Protein AF-A0A8J4QIM1-F1 (afdb_monomer)

Nearest PDB structures (foldseek):
  5kod-assembly1_A  TM=9.449E-01  e=2.970E-12  Arabidopsis thaliana
  5kod-assembly2_B  TM=9.525E-01  e=2.990E-11  Arabidopsis thaliana
  7vka-assembly1_A  TM=9.029E-01  e=3.425E-11  Arabidopsis thaliana
  6avh-assembly1_A  TM=9.113E-01  e=4.874E-09  Arabidopsis thaliana
  6avh-assembly2_B  TM=9.121E-01  e=1.896E-08  Arabidopsis thaliana

Sequence (105 aa):
LRLLRSPPEYTSYADTSTIPGHYVLYWEISLSRATPIPPSVFEDCCLTVEESFNSVYRQGRVSDKSIGPLEIKIVESGTFDKLMDYAVGQGASINQYKAIQEKRG

Mean predicted aligned error: 8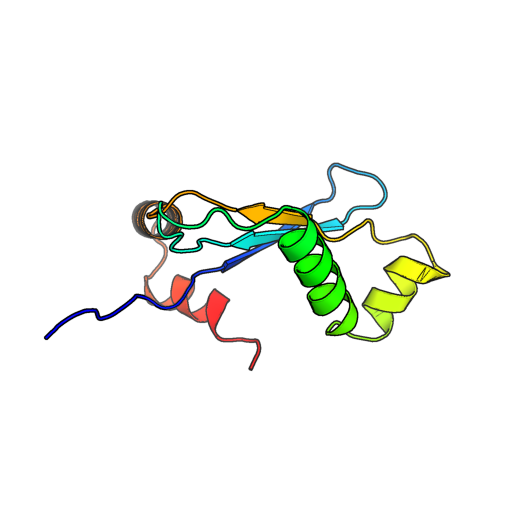.07 Å

Foldseek 3Di:
DDDPDPPWDKAKDFAVVDVLIEIEMETEDPDDPVDDDDPVVVVVVQVVVQVPDDPVSVCCVPPVVSYDGYHYHYDYPCPVVVVLVVCVVVVDDSVVSVVNVPPPD

InterPro domains:
  IPR004993 GH3 family [PTHR31901] (9-99)
  IPR055378 GH3, C-terminal domain [PF23572] (9-98)

Radius of gyration: 16.12 Å; Cα contacts (8 Å, |Δi|>4): 109; chains: 1; bounding box: 35×33×50 Å

Structure (mmCIF, N/CA/C/O backbone):
data_AF-A0A8J4QIM1-F1
#
_entry.id   AF-A0A8J4QIM1-F1
#
loop_
_atom_site.group_PDB
_atom_site.id
_atom_site.type_symbol
_atom_site.label_atom_id
_atom_site.label_alt_id
_atom_site.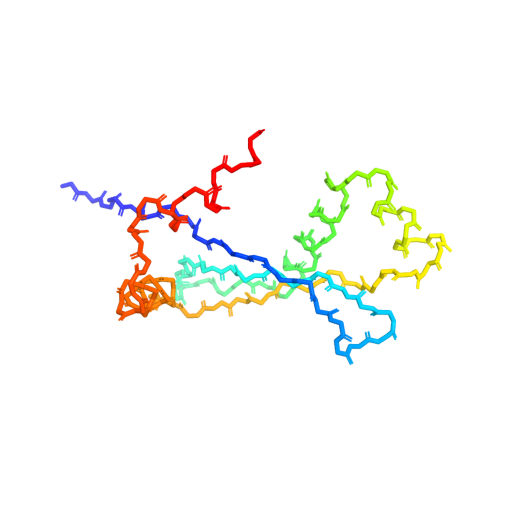label_comp_id
_atom_site.label_asym_id
_atom_site.label_entity_id
_atom_site.label_seq_id
_atom_site.pdbx_PDB_ins_code
_atom_site.Cartn_x
_atom_site.Cartn_y
_atom_site.Cartn_z
_atom_site.occupancy
_atom_site.B_iso_or_equiv
_atom_site.auth_seq_id
_atom_site.auth_comp_id
_atom_site.auth_asym_id
_atom_site.auth_atom_id
_atom_site.pdbx_PDB_model_num
ATOM 1 N N . LEU A 1 1 ? -1.966 3.559 34.049 1.00 34.28 1 LEU A N 1
ATOM 2 C CA . LEU A 1 1 ? -1.431 2.781 32.912 1.00 34.28 1 LEU 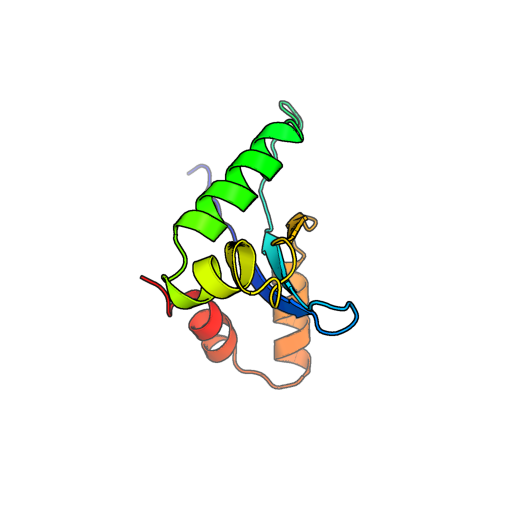A CA 1
ATOM 3 C C . LEU A 1 1 ? -1.740 3.549 31.635 1.00 34.28 1 LEU A C 1
ATOM 5 O O . LEU A 1 1 ? -2.909 3.712 31.315 1.00 34.28 1 LEU A O 1
ATOM 9 N N . ARG A 1 2 ? -0.730 4.114 30.969 1.00 38.72 2 ARG A N 1
ATOM 10 C CA . ARG A 1 2 ? -0.904 4.784 29.675 1.00 38.72 2 ARG A CA 1
ATOM 11 C C . ARG A 1 2 ? -0.609 3.773 28.565 1.00 38.72 2 ARG A C 1
ATOM 13 O O . ARG A 1 2 ? 0.485 3.229 28.537 1.00 38.72 2 ARG A O 1
ATOM 20 N N . LEU A 1 3 ? -1.585 3.628 27.666 1.00 41.19 3 LEU A N 1
ATOM 21 C CA . LEU A 1 3 ? -1.448 3.222 26.263 1.00 41.19 3 LEU A CA 1
ATOM 22 C C . LEU A 1 3 ? -1.129 1.740 26.002 1.00 41.19 3 LEU A C 1
ATOM 24 O O . LEU A 1 3 ? -0.006 1.381 25.662 1.00 41.19 3 LEU A O 1
ATOM 28 N N . LEU A 1 4 ? -2.170 0.900 26.006 1.00 42.09 4 LEU A N 1
ATOM 29 C CA . LEU A 1 4 ? -2.240 -0.178 25.017 1.00 42.09 4 LEU A CA 1
ATOM 30 C C . LEU A 1 4 ? -2.439 0.505 23.657 1.00 42.09 4 LEU A C 1
ATOM 32 O O . LEU A 1 4 ? -3.564 0.775 23.248 1.00 42.09 4 LEU A O 1
ATOM 36 N N . ARG A 1 5 ? -1.345 0.907 23.008 1.00 48.31 5 ARG A N 1
ATOM 37 C CA . ARG A 1 5 ? -1.386 1.289 21.595 1.00 48.31 5 ARG A CA 1
ATOM 38 C C . ARG A 1 5 ? -1.745 0.006 20.841 1.00 48.31 5 ARG A C 1
ATOM 40 O O . ARG A 1 5 ? -1.004 -0.969 20.966 1.00 48.31 5 ARG A O 1
ATOM 47 N N . SER A 1 6 ? -2.891 -0.029 20.159 1.00 54.59 6 SER A N 1
ATOM 48 C CA . SER A 1 6 ? -3.220 -1.159 19.286 1.00 54.59 6 SER A CA 1
ATOM 49 C C . SER A 1 6 ? -2.082 -1.344 18.272 1.00 54.59 6 SER A C 1
ATOM 51 O O . SER A 1 6 ? -1.435 -0.356 17.889 1.00 54.59 6 SER A O 1
ATOM 53 N N . PRO A 1 7 ? -1.750 -2.592 17.894 1.00 60.00 7 PRO A N 1
ATOM 54 C CA . PRO A 1 7 ? -0.794 -2.813 16.821 1.00 60.00 7 PRO A CA 1
ATOM 55 C C . PRO A 1 7 ? -1.290 -2.095 15.556 1.00 60.00 7 PRO A C 1
ATOM 57 O O . PRO A 1 7 ? -2.500 -2.041 15.338 1.00 60.00 7 PRO A O 1
ATOM 60 N N . PRO A 1 8 ? -0.389 -1.513 14.745 1.00 64.94 8 PRO A N 1
ATOM 61 C CA . PRO A 1 8 ? -0.783 -0.957 13.457 1.00 64.94 8 PRO A CA 1
ATOM 62 C C . PRO A 1 8 ? -1.427 -2.063 12.614 1.00 64.94 8 PRO A C 1
ATOM 64 O O . PRO A 1 8 ? -0.844 -3.136 12.448 1.00 64.94 8 PRO A O 1
ATOM 67 N N . GLU A 1 9 ? -2.632 -1.802 12.118 1.00 80.81 9 GLU A N 1
ATOM 68 C CA . GLU A 1 9 ? -3.368 -2.728 11.264 1.00 80.81 9 GLU A CA 1
ATOM 69 C C . GLU A 1 9 ? -3.096 -2.413 9.795 1.00 80.81 9 GLU A C 1
ATOM 71 O O . GLU A 1 9 ? -2.965 -1.249 9.392 1.00 80.81 9 GLU A O 1
ATOM 76 N N . TYR A 1 10 ? -2.988 -3.467 8.991 1.00 86.69 10 TYR A N 1
ATOM 77 C CA . TYR A 1 10 ? -2.794 -3.339 7.558 1.00 86.69 10 TYR A CA 1
ATOM 78 C C . TYR A 1 10 ? -3.620 -4.368 6.793 1.00 86.69 10 TYR A C 1
ATOM 80 O O . TYR A 1 10 ? -3.936 -5.434 7.294 1.00 86.69 10 TYR A O 1
ATOM 88 N N . THR A 1 11 ? -3.974 -4.093 5.547 1.00 89.00 11 THR A N 1
ATOM 89 C CA . THR A 1 11 ? -4.478 -5.130 4.636 1.00 89.00 11 THR A CA 1
ATOM 90 C C . THR A 1 11 ? -3.929 -4.896 3.243 1.00 89.00 11 THR A C 1
ATOM 92 O O . THR A 1 11 ? -3.323 -3.859 2.971 1.00 89.00 11 THR A O 1
ATOM 95 N N . SER A 1 12 ? -4.104 -5.867 2.356 1.00 90.69 12 SER A N 1
ATOM 96 C CA . SER A 1 12 ? -3.618 -5.775 0.985 1.00 90.69 12 SER A CA 1
ATOM 97 C C . SER A 1 12 ? -4.666 -6.234 -0.013 1.00 90.69 12 SER A C 1
ATOM 99 O O . SER A 1 12 ? -5.508 -7.079 0.293 1.00 90.69 12 SER A O 1
ATOM 101 N N . TYR A 1 13 ? -4.589 -5.682 -1.216 1.00 91.81 13 TYR A N 1
ATOM 102 C CA . TYR A 1 13 ? -5.424 -6.051 -2.347 1.00 91.81 13 TYR A CA 1
ATOM 103 C C . TYR A 1 13 ? -4.593 -6.032 -3.635 1.00 91.81 13 TYR A C 1
ATOM 105 O O . TYR A 1 13 ? -3.686 -5.214 -3.782 1.00 91.81 13 TYR A O 1
ATOM 113 N N . ALA A 1 14 ? -4.887 -6.953 -4.554 1.00 93.50 14 ALA A N 1
ATOM 114 C CA . ALA A 1 14 ? -4.297 -6.963 -5.888 1.00 93.50 14 ALA A CA 1
ATOM 115 C C . ALA A 1 14 ? -5.218 -6.193 -6.841 1.00 93.50 14 ALA A C 1
ATOM 117 O O . ALA A 1 14 ? -6.279 -6.690 -7.223 1.00 93.50 14 ALA A O 1
ATOM 118 N N . ASP A 1 15 ? -4.816 -4.982 -7.213 1.00 95.88 15 ASP A N 1
ATOM 119 C CA . ASP A 1 15 ? -5.566 -4.140 -8.132 1.00 95.88 15 ASP A CA 1
ATOM 120 C C . ASP A 1 15 ? -5.261 -4.514 -9.584 1.00 95.88 15 ASP A C 1
ATOM 122 O O . ASP A 1 15 ? -4.129 -4.438 -10.060 1.00 95.88 15 ASP A O 1
ATOM 126 N N . THR A 1 16 ? -6.311 -4.931 -10.285 1.00 96.25 16 THR A N 1
ATOM 127 C CA . THR A 1 16 ? -6.290 -5.328 -11.698 1.00 96.25 16 THR A CA 1
ATOM 128 C C . THR A 1 16 ? -7.059 -4.349 -12.585 1.00 96.25 16 THR A C 1
ATOM 130 O O . THR A 1 16 ? -7.249 -4.610 -13.771 1.00 96.25 16 THR A O 1
ATOM 133 N N . SER A 1 17 ? -7.503 -3.216 -12.030 1.00 96.31 17 SER A N 1
ATOM 134 C CA . SER A 1 17 ? -8.182 -2.158 -12.782 1.00 96.31 17 SER A CA 1
ATOM 135 C C . SER A 1 17 ? -7.233 -1.374 -13.696 1.00 96.31 17 SER A C 1
ATOM 137 O O . SER A 1 17 ? -7.678 -0.772 -14.674 1.00 96.31 17 SER A O 1
ATOM 139 N N . THR A 1 18 ? -5.928 -1.413 -13.414 1.00 93.69 18 THR A N 1
ATOM 140 C CA . THR A 1 18 ? -4.862 -0.819 -14.227 1.00 93.69 18 THR A CA 1
ATOM 141 C C . THR A 1 18 ? -4.016 -1.893 -14.917 1.00 93.69 18 THR A C 1
ATOM 143 O O . THR A 1 18 ? -3.988 -3.052 -14.503 1.00 93.69 18 THR A O 1
ATOM 146 N N . ILE A 1 19 ? -3.333 -1.514 -16.005 1.00 94.00 19 ILE A N 1
ATOM 147 C CA . ILE A 1 19 ? -2.414 -2.391 -16.745 1.00 94.00 19 ILE A CA 1
ATOM 148 C C . ILE A 1 19 ? -1.024 -1.730 -16.781 1.00 94.00 19 ILE A C 1
ATOM 150 O O . ILE A 1 19 ? -0.903 -0.642 -17.348 1.00 94.00 19 ILE A O 1
ATOM 154 N N . PRO A 1 20 ? 0.028 -2.371 -16.237 1.00 95.62 20 PRO A N 1
ATOM 155 C CA . PRO A 1 20 ? -0.016 -3.606 -15.449 1.00 95.62 20 PRO A CA 1
ATOM 156 C C . PRO A 1 20 ? -0.738 -3.407 -14.106 1.00 95.62 20 PRO A C 1
ATOM 158 O O . PRO A 1 20 ? -0.687 -2.323 -13.526 1.00 95.62 20 PRO A O 1
ATOM 161 N N . GLY A 1 21 ? -1.376 -4.470 -13.608 1.00 97.25 21 GLY A N 1
ATOM 162 C CA . GLY A 1 21 ? -1.962 -4.476 -12.266 1.00 97.25 21 GLY A CA 1
ATOM 163 C C . GLY A 1 21 ? -0.885 -4.366 -11.185 1.00 97.25 21 GLY A C 1
ATOM 164 O O . GLY A 1 21 ? 0.297 -4.600 -11.446 1.00 97.25 21 GLY A O 1
ATOM 165 N N . HIS A 1 22 ? -1.269 -4.005 -9.966 1.00 97.12 22 HIS A N 1
ATOM 166 C CA . HIS A 1 22 ? -0.328 -3.724 -8.881 1.00 97.12 22 HIS A CA 1
ATOM 167 C C . HIS A 1 22 ? -0.905 -4.084 -7.510 1.00 97.12 22 HIS A C 1
ATOM 169 O O . HIS A 1 22 ? -2.098 -4.338 -7.361 1.00 97.12 22 HIS A O 1
ATOM 175 N N . TYR A 1 23 ? -0.044 -4.143 -6.498 1.00 95.25 23 TYR A N 1
ATOM 176 C CA . TYR A 1 23 ? -0.484 -4.375 -5.127 1.00 95.25 23 TYR A CA 1
ATOM 177 C C . TYR A 1 23 ? -0.762 -3.046 -4.432 1.00 95.25 23 TYR A C 1
ATOM 179 O O . TYR A 1 23 ? 0.019 -2.101 -4.539 1.00 95.25 23 TYR A O 1
ATOM 187 N N . VAL A 1 24 ? -1.857 -3.013 -3.680 1.00 95.62 24 VAL A N 1
ATOM 188 C CA . VAL A 1 24 ? -2.256 -1.891 -2.834 1.00 95.62 24 VAL A CA 1
ATOM 189 C C . VAL A 1 24 ? -2.211 -2.356 -1.387 1.00 95.62 24 VAL A C 1
ATOM 191 O O . VAL A 1 24 ? -2.831 -3.363 -1.036 1.00 95.62 24 VAL A O 1
ATOM 194 N N . LEU A 1 25 ? -1.487 -1.628 -0.546 1.00 92.88 25 LEU A N 1
ATOM 195 C CA . LEU A 1 25 ? -1.428 -1.838 0.896 1.00 92.88 25 LEU A CA 1
ATOM 196 C C . LEU A 1 25 ? -2.195 -0.721 1.591 1.00 92.88 25 LEU A C 1
ATOM 198 O O . LEU A 1 25 ? -1.908 0.453 1.389 1.00 92.88 25 LEU A O 1
ATOM 202 N N . TYR A 1 26 ? -3.151 -1.084 2.433 1.00 92.12 26 TYR A N 1
ATOM 203 C CA . TYR A 1 26 ? -3.881 -0.143 3.272 1.00 92.12 26 TYR A CA 1
ATOM 204 C C . TYR A 1 26 ? -3.287 -0.173 4.667 1.00 92.12 26 TYR A C 1
ATOM 206 O O . TYR A 1 26 ? -3.293 -1.235 5.288 1.00 92.12 26 TYR A O 1
ATOM 214 N N . TRP A 1 27 ? -2.776 0.956 5.151 1.00 90.12 27 TRP A N 1
ATOM 215 C CA . TRP A 1 27 ? -2.152 1.074 6.470 1.00 90.12 27 TRP A CA 1
ATOM 216 C C . TRP A 1 27 ? -2.925 2.057 7.341 1.00 90.12 27 TRP A C 1
ATOM 218 O O . TRP A 1 27 ? -3.129 3.211 6.958 1.00 90.12 27 TRP A O 1
ATOM 228 N N . GLU A 1 28 ? -3.310 1.621 8.537 1.00 88.56 28 GLU A N 1
ATOM 229 C CA . GLU A 1 28 ? -3.855 2.509 9.558 1.00 88.56 28 GLU A CA 1
ATOM 230 C C . GLU A 1 28 ? -2.743 2.895 10.532 1.00 88.56 28 GLU A C 1
ATOM 232 O O . GLU A 1 28 ? -2.285 2.105 11.361 1.00 88.56 28 GLU A O 1
ATOM 237 N N . ILE A 1 29 ? -2.268 4.134 10.405 1.00 82.56 29 ILE A N 1
ATOM 238 C CA . ILE A 1 29 ? -1.165 4.652 11.211 1.00 82.56 29 ILE A CA 1
ATOM 239 C C . ILE A 1 29 ? -1.721 5.637 12.235 1.00 82.56 29 ILE A C 1
ATOM 241 O O . ILE A 1 29 ? -2.359 6.629 11.889 1.00 82.56 29 ILE A O 1
ATOM 245 N N . SER A 1 30 ? -1.399 5.419 13.511 1.00 73.62 30 SER A N 1
ATOM 246 C CA . SER A 1 30 ? -1.646 6.405 14.566 1.00 73.62 30 SER A CA 1
ATOM 247 C C . SER A 1 30 ? -0.683 7.589 14.418 1.00 73.62 30 SER A C 1
ATOM 249 O O . SER A 1 30 ? 0.371 7.636 15.060 1.00 73.62 30 SER A O 1
ATOM 251 N N . LEU A 1 31 ? -1.043 8.552 13.573 1.00 69.62 31 LEU A N 1
ATOM 252 C CA . LEU A 1 31 ? -0.315 9.806 13.405 1.00 69.62 31 LEU A CA 1
ATOM 253 C C . LEU A 1 31 ? -0.575 10.728 14.600 1.00 69.62 31 LEU A C 1
ATOM 255 O O . LEU A 1 31 ? -1.718 11.070 14.911 1.00 69.62 31 LEU A O 1
ATOM 259 N N . SER A 1 32 ? 0.485 11.178 15.270 1.00 66.19 32 SER A N 1
ATOM 260 C CA . SER A 1 32 ? 0.360 12.308 16.186 1.00 66.19 32 SER A CA 1
ATOM 261 C C . SER A 1 32 ? 0.194 13.583 15.349 1.00 66.19 32 SER A C 1
ATOM 263 O O . SER A 1 32 ? 0.967 13.841 14.429 1.00 66.19 32 SER A O 1
ATOM 265 N N . ARG A 1 33 ? -0.798 14.426 15.671 1.00 63.97 33 ARG A N 1
ATOM 266 C CA . ARG A 1 33 ? -1.024 15.711 14.965 1.00 63.97 33 ARG A CA 1
ATOM 267 C C . ARG A 1 33 ? 0.187 16.659 14.993 1.00 63.97 33 ARG A C 1
ATOM 269 O O . ARG A 1 33 ? 0.190 17.655 14.283 1.00 63.97 33 ARG A O 1
ATOM 276 N N . ALA A 1 34 ? 1.181 16.373 15.832 1.00 68.56 34 ALA A N 1
ATOM 277 C CA . ALA A 1 34 ? 2.363 17.202 16.023 1.00 68.56 34 ALA A CA 1
ATOM 278 C C . ALA A 1 34 ? 3.408 17.053 14.905 1.00 68.56 34 ALA A C 1
ATOM 280 O O . ALA A 1 34 ? 4.198 17.970 14.707 1.00 68.56 34 ALA A O 1
ATOM 281 N N . THR A 1 35 ? 3.430 15.928 14.183 1.00 73.62 35 THR A N 1
ATOM 282 C CA . THR A 1 35 ? 4.457 15.654 13.165 1.00 73.62 35 THR A CA 1
ATOM 283 C C . THR A 1 35 ? 3.844 14.918 11.973 1.00 73.62 35 THR A C 1
ATOM 285 O O . THR A 1 35 ? 3.713 13.691 12.025 1.00 73.62 35 THR A O 1
ATOM 288 N N . PRO A 1 36 ? 3.441 15.629 10.903 1.00 78.81 36 PRO A N 1
ATOM 289 C CA . PRO A 1 36 ? 3.038 14.968 9.669 1.00 78.81 36 PRO A CA 1
ATOM 290 C C . PRO A 1 36 ? 4.224 14.177 9.101 1.00 78.81 36 PRO A C 1
ATOM 292 O O . PRO A 1 36 ? 5.364 14.642 9.144 1.00 78.81 36 PRO A O 1
ATOM 295 N N . ILE A 1 3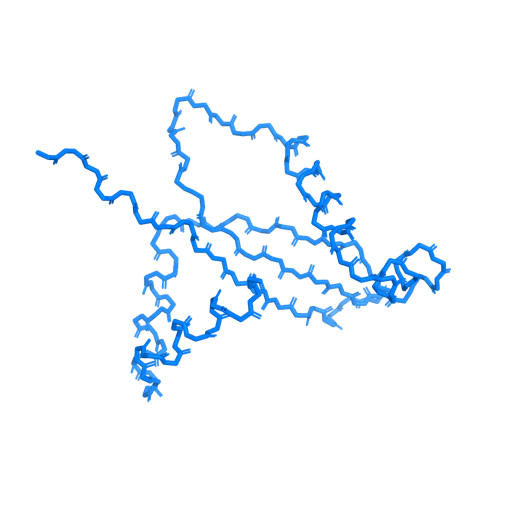7 ? 3.957 12.978 8.581 1.00 81.31 37 ILE A N 1
ATOM 296 C CA . ILE A 1 37 ? 4.980 12.171 7.914 1.00 81.31 37 ILE A CA 1
ATOM 297 C C . ILE A 1 37 ? 5.211 12.758 6.512 1.00 81.31 37 ILE A C 1
ATOM 299 O O . ILE A 1 37 ? 4.240 12.918 5.766 1.00 81.31 37 ILE A O 1
ATOM 303 N N . PRO A 1 38 ? 6.456 13.099 6.137 1.00 86.75 38 PRO A N 1
ATOM 304 C CA . PRO A 1 38 ? 6.762 13.587 4.798 1.00 86.75 38 PRO A CA 1
ATOM 305 C C . PRO A 1 38 ? 6.426 12.545 3.716 1.00 86.75 38 PRO A C 1
ATOM 307 O O . PRO A 1 38 ? 6.666 11.359 3.943 1.00 86.75 38 PRO A O 1
ATOM 310 N N . PRO A 1 39 ? 5.968 12.959 2.518 1.00 84.38 39 PRO A N 1
ATOM 311 C CA . PRO A 1 39 ? 5.706 12.046 1.401 1.00 84.38 39 PRO A CA 1
ATOM 312 C C . PRO A 1 39 ? 6.881 11.121 1.060 1.00 84.38 39 PRO A C 1
ATOM 314 O O . PRO A 1 39 ? 6.672 9.936 0.821 1.00 84.38 39 PRO A O 1
ATOM 317 N N . SER A 1 40 ? 8.117 11.626 1.143 1.00 88.56 40 SER A N 1
ATOM 318 C CA . SER A 1 40 ? 9.332 10.848 0.870 1.00 88.56 40 SER A CA 1
ATOM 319 C C . SER A 1 40 ? 9.478 9.618 1.770 1.00 88.56 40 SER A C 1
ATOM 321 O O . SER A 1 40 ? 9.963 8.588 1.329 1.00 88.56 40 SER A O 1
ATOM 323 N N . VAL A 1 41 ? 9.005 9.683 3.020 1.00 88.69 41 VAL A N 1
ATOM 324 C CA . VAL A 1 41 ? 9.052 8.533 3.935 1.00 88.69 41 VAL A CA 1
ATOM 325 C C . VAL A 1 41 ? 8.106 7.427 3.465 1.00 88.69 41 VAL A C 1
ATOM 327 O O . VAL A 1 41 ? 8.412 6.249 3.628 1.00 88.69 41 VAL A O 1
ATOM 330 N N . PHE A 1 42 ? 6.966 7.783 2.866 1.00 85.31 42 PHE A N 1
ATOM 331 C CA . PHE A 1 42 ? 6.055 6.799 2.281 1.00 85.31 42 PHE A CA 1
ATOM 332 C C . PHE A 1 42 ? 6.627 6.190 0.999 1.00 85.31 42 PHE A C 1
ATOM 334 O O . PHE A 1 42 ? 6.473 4.991 0.790 1.00 85.31 42 PHE A O 1
ATOM 341 N N . GLU A 1 43 ? 7.336 6.974 0.185 1.00 88.62 43 GLU A N 1
ATOM 342 C CA . GLU A 1 43 ? 8.063 6.466 -0.986 1.00 88.62 43 GLU A CA 1
ATOM 343 C C . GLU A 1 43 ? 9.166 5.477 -0.577 1.00 88.62 43 GLU A C 1
ATOM 345 O O . GLU A 1 43 ? 9.229 4.370 -1.117 1.00 88.62 43 GLU A O 1
ATOM 350 N N . ASP A 1 44 ? 9.960 5.820 0.442 1.00 92.50 44 ASP A N 1
ATOM 351 C CA . ASP A 1 44 ? 10.980 4.934 1.013 1.00 92.50 44 ASP A CA 1
ATOM 352 C C . ASP A 1 44 ? 10.353 3.647 1.574 1.00 92.50 44 ASP A C 1
ATOM 354 O O . ASP A 1 44 ? 10.903 2.551 1.424 1.00 92.50 44 ASP A O 1
ATOM 358 N N . CYS A 1 45 ? 9.169 3.753 2.187 1.00 91.50 45 CYS A N 1
ATOM 359 C CA . CYS A 1 45 ? 8.406 2.599 2.660 1.00 91.50 45 CYS A CA 1
ATOM 360 C C . CYS A 1 45 ? 7.933 1.714 1.501 1.00 91.50 45 CYS A C 1
ATOM 362 O O . CYS A 1 45 ? 8.097 0.497 1.585 1.00 91.50 45 CYS A O 1
ATOM 364 N N . CYS A 1 46 ? 7.395 2.286 0.416 1.00 89.88 46 CYS A N 1
ATOM 365 C CA . CYS A 1 46 ? 7.024 1.518 -0.774 1.00 89.88 46 CYS A CA 1
ATOM 366 C C . CYS A 1 46 ? 8.225 0.730 -1.308 1.00 89.88 46 CYS A C 1
ATOM 368 O O . CYS A 1 46 ? 8.118 -0.477 -1.519 1.00 89.88 46 CYS A O 1
ATOM 370 N N . LEU A 1 47 ? 9.379 1.389 -1.455 1.00 92.19 47 LEU A N 1
ATOM 371 C CA . LEU A 1 47 ? 10.601 0.752 -1.943 1.00 92.19 47 LEU A CA 1
ATOM 372 C C . LEU A 1 47 ? 11.064 -0.376 -1.013 1.00 92.19 47 LEU A C 1
ATOM 374 O O . LEU A 1 47 ? 11.294 -1.493 -1.469 1.00 92.19 47 LEU A O 1
ATOM 378 N N . THR A 1 48 ? 11.130 -0.110 0.293 1.00 95.19 48 THR A N 1
ATOM 379 C CA . THR A 1 48 ? 11.549 -1.099 1.300 1.00 95.19 48 THR A CA 1
ATOM 380 C C . THR A 1 48 ? 10.652 -2.340 1.271 1.00 95.19 48 THR A C 1
ATOM 382 O O . THR A 1 48 ? 11.131 -3.473 1.368 1.00 95.19 48 THR A O 1
ATOM 385 N N . VAL A 1 49 ? 9.339 -2.155 1.103 1.00 93.31 49 VAL A N 1
ATOM 386 C CA . VAL A 1 49 ? 8.395 -3.272 0.994 1.00 93.31 49 VAL A CA 1
ATOM 387 C C . VAL A 1 49 ? 8.605 -4.046 -0.309 1.00 93.31 49 VAL A C 1
ATOM 389 O O . VAL A 1 49 ? 8.686 -5.275 -0.262 1.00 93.31 49 VAL A O 1
ATOM 392 N N . GLU A 1 50 ? 8.754 -3.373 -1.454 1.00 94.31 50 GLU A N 1
ATOM 393 C CA . GLU A 1 50 ? 9.045 -4.042 -2.732 1.00 94.31 50 GLU A CA 1
ATOM 394 C C . GLU A 1 50 ? 10.354 -4.848 -2.682 1.00 94.31 50 GLU A C 1
ATOM 396 O O . GLU A 1 50 ? 10.419 -5.963 -3.208 1.00 94.31 50 GLU A O 1
ATOM 401 N N . GLU A 1 51 ? 11.387 -4.330 -2.013 1.00 94.56 51 GLU A N 1
ATOM 402 C CA . GLU A 1 51 ? 12.667 -5.020 -1.829 1.00 94.56 51 GLU A CA 1
ATOM 403 C C . GLU A 1 51 ? 12.548 -6.267 -0.945 1.00 94.56 51 GLU A C 1
ATOM 405 O O . GLU A 1 51 ? 13.271 -7.241 -1.174 1.00 94.56 51 GLU A O 1
ATOM 410 N N . SER A 1 52 ? 11.619 -6.270 0.015 1.00 95.44 52 SER A N 1
ATOM 411 C CA . SER A 1 52 ? 11.352 -7.411 0.902 1.00 95.44 52 SER A CA 1
ATOM 412 C C . SER A 1 52 ? 10.592 -8.559 0.226 1.00 95.44 52 SER A C 1
ATOM 414 O O . SER A 1 52 ? 10.591 -9.687 0.725 1.00 95.44 52 SER A O 1
ATOM 416 N N . PHE A 1 53 ? 9.946 -8.304 -0.915 1.00 93.94 53 PHE A N 1
ATOM 417 C CA . PHE A 1 53 ? 9.253 -9.343 -1.668 1.00 93.94 53 PHE A CA 1
ATOM 418 C C . PHE A 1 53 ? 10.224 -10.291 -2.383 1.00 93.94 53 PHE A C 1
ATOM 420 O O . PHE A 1 53 ? 11.420 -10.040 -2.554 1.00 93.94 53 PHE A O 1
ATOM 427 N N . ASN A 1 54 ? 9.694 -11.446 -2.788 1.00 95.75 54 ASN A N 1
ATOM 428 C CA . ASN A 1 54 ? 10.494 -12.496 -3.408 1.00 95.75 54 ASN A CA 1
ATOM 429 C C . ASN A 1 54 ? 11.067 -12.071 -4.777 1.00 95.75 54 ASN A C 1
ATOM 431 O O . ASN A 1 54 ? 10.658 -11.084 -5.392 1.00 95.75 54 ASN A O 1
ATOM 435 N N . SER A 1 55 ? 12.029 -12.849 -5.277 1.00 96.38 55 SER A N 1
ATOM 436 C CA . SER A 1 55 ? 12.678 -12.584 -6.566 1.00 96.38 55 SER A CA 1
ATOM 437 C C . SER A 1 55 ? 11.697 -12.517 -7.739 1.00 96.38 55 SER A C 1
ATOM 439 O O . SER A 1 55 ? 11.908 -11.701 -8.629 1.00 96.38 55 SER A O 1
ATOM 441 N N . VAL A 1 56 ? 10.619 -13.310 -7.719 1.00 97.19 56 VAL A N 1
ATOM 442 C CA . VAL A 1 56 ? 9.604 -13.339 -8.785 1.00 97.19 56 VAL A CA 1
ATOM 443 C C . VAL A 1 56 ? 8.847 -12.014 -8.862 1.00 97.19 56 VAL A C 1
ATOM 445 O O . VAL A 1 56 ? 8.704 -11.462 -9.949 1.00 97.19 56 VAL A O 1
ATOM 448 N N . TYR A 1 57 ? 8.425 -11.457 -7.722 1.00 96.50 57 TYR A N 1
ATOM 449 C CA . TYR A 1 57 ? 7.817 -10.125 -7.678 1.00 96.50 57 TYR A CA 1
ATOM 450 C C . TYR A 1 57 ? 8.764 -9.073 -8.261 1.00 96.50 57 TYR A C 1
ATOM 452 O O . TYR A 1 57 ? 8.391 -8.308 -9.151 1.00 96.50 57 TYR A O 1
ATOM 460 N N . ARG A 1 58 ? 10.017 -9.060 -7.789 1.00 97.06 58 ARG A N 1
ATOM 461 C CA . ARG A 1 58 ? 11.013 -8.064 -8.212 1.00 97.06 58 ARG A CA 1
ATOM 462 C C . ARG A 1 58 ? 11.331 -8.180 -9.701 1.00 97.06 58 ARG A C 1
ATOM 464 O O . ARG A 1 58 ? 11.460 -7.161 -10.373 1.00 97.06 58 ARG A O 1
ATOM 471 N N . GLN A 1 59 ? 11.382 -9.398 -10.238 1.00 97.75 59 GLN A N 1
ATOM 472 C CA . GLN A 1 59 ? 11.518 -9.633 -11.673 1.00 97.75 59 GLN A CA 1
ATOM 473 C C . GLN A 1 59 ? 10.302 -9.104 -12.449 1.00 97.75 59 GLN A C 1
ATOM 475 O O . GLN A 1 59 ? 10.483 -8.362 -13.415 1.00 97.75 59 GLN A O 1
ATOM 480 N N . GLY A 1 60 ? 9.080 -9.385 -11.985 1.00 97.62 60 GLY A N 1
ATOM 481 C CA . GLY A 1 60 ? 7.844 -8.859 -12.575 1.00 97.62 60 GLY A CA 1
ATOM 482 C C . GLY A 1 60 ? 7.792 -7.327 -12.606 1.00 97.62 60 GLY A C 1
ATOM 483 O O . GLY A 1 60 ? 7.334 -6.725 -13.578 1.00 97.62 60 GLY A O 1
ATOM 484 N N . ARG A 1 61 ? 8.331 -6.682 -11.567 1.00 97.06 61 ARG A N 1
ATOM 485 C CA . ARG A 1 61 ? 8.387 -5.223 -11.413 1.00 97.06 61 ARG A CA 1
ATOM 486 C C . ARG A 1 61 ? 9.480 -4.558 -12.260 1.00 97.06 61 ARG A C 1
ATOM 488 O O . ARG A 1 61 ? 9.251 -3.513 -12.880 1.00 97.06 61 ARG A O 1
ATOM 495 N N . VAL A 1 62 ? 10.686 -5.127 -12.266 1.00 95.88 62 VAL A N 1
ATOM 496 C CA . VAL A 1 62 ? 11.882 -4.503 -12.855 1.00 95.88 62 VAL A CA 1
ATOM 497 C C . VAL A 1 62 ? 12.117 -4.957 -14.289 1.00 95.88 62 VAL A C 1
ATOM 499 O O . VAL A 1 62 ? 12.328 -4.099 -15.147 1.00 95.88 62 VAL A O 1
ATOM 502 N N . SER A 1 63 ? 12.066 -6.260 -14.551 1.00 96.56 63 SER A N 1
ATOM 503 C CA . SER A 1 63 ? 12.437 -6.853 -15.839 1.00 96.56 63 SER A CA 1
ATOM 504 C C . SER A 1 63 ? 11.230 -7.006 -16.755 1.00 96.56 63 SER A C 1
ATOM 506 O O . SER A 1 63 ? 11.219 -6.439 -17.844 1.00 96.56 63 SER A O 1
ATOM 508 N N . ASP A 1 64 ? 10.197 -7.709 -16.293 1.00 96.81 64 ASP A N 1
ATOM 509 C CA . ASP A 1 64 ? 9.083 -8.121 -17.155 1.00 96.81 64 ASP A CA 1
ATOM 510 C C . ASP A 1 64 ? 8.036 -7.009 -17.328 1.00 96.81 64 ASP A C 1
ATOM 512 O O . ASP A 1 64 ? 7.208 -7.067 -18.234 1.00 96.81 64 ASP A O 1
ATOM 516 N N . LYS A 1 65 ? 8.066 -5.994 -16.450 1.00 96.44 65 LYS A N 1
ATOM 517 C CA . LYS A 1 65 ? 7.092 -4.886 -16.381 1.00 96.44 65 LYS A CA 1
ATOM 518 C C . LYS A 1 65 ? 5.632 -5.365 -16.329 1.00 96.44 65 LYS A C 1
ATOM 520 O O . LYS A 1 65 ? 4.725 -4.661 -16.765 1.00 96.44 65 LYS A O 1
ATOM 525 N N . SER A 1 66 ? 5.414 -6.555 -15.776 1.00 97.12 66 SER A N 1
ATOM 526 C CA . SER A 1 66 ? 4.110 -7.206 -15.639 1.00 97.12 66 SER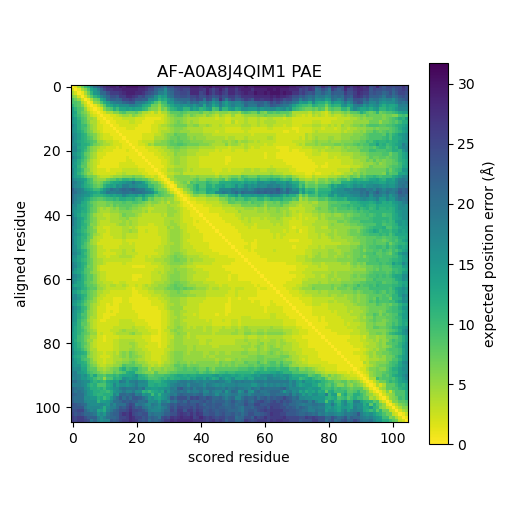 A CA 1
ATOM 527 C C . SER A 1 66 ? 3.395 -6.843 -14.337 1.00 97.12 66 SER A C 1
ATOM 529 O O . SER A 1 66 ? 2.198 -7.092 -14.214 1.00 97.12 66 SER A O 1
ATOM 531 N N . ILE A 1 67 ? 4.111 -6.228 -13.389 1.00 97.62 67 ILE A N 1
ATOM 532 C CA . ILE A 1 67 ? 3.583 -5.722 -12.119 1.00 97.62 67 ILE A CA 1
ATOM 533 C C . ILE A 1 67 ? 3.860 -4.215 -12.046 1.00 97.62 67 ILE A C 1
ATOM 535 O O . ILE A 1 67 ? 4.997 -3.768 -12.241 1.00 97.62 67 ILE A O 1
ATOM 539 N N . GLY A 1 68 ? 2.817 -3.429 -11.790 1.00 97.25 68 GLY A N 1
ATOM 540 C CA . GLY A 1 68 ? 2.903 -1.988 -11.580 1.00 97.25 68 GLY A CA 1
ATOM 541 C C . GLY A 1 68 ? 3.535 -1.615 -10.231 1.00 97.25 68 GLY A C 1
ATOM 542 O O . GLY A 1 68 ? 3.822 -2.491 -9.417 1.00 97.25 68 GLY A O 1
ATOM 543 N N . PRO A 1 69 ? 3.788 -0.318 -9.988 1.00 95.94 69 PRO A N 1
ATOM 544 C CA . PRO A 1 69 ? 4.328 0.160 -8.716 1.00 95.94 69 PRO A CA 1
ATOM 545 C C . PRO A 1 69 ? 3.432 -0.206 -7.532 1.00 95.94 69 PRO A C 1
ATOM 547 O O . PR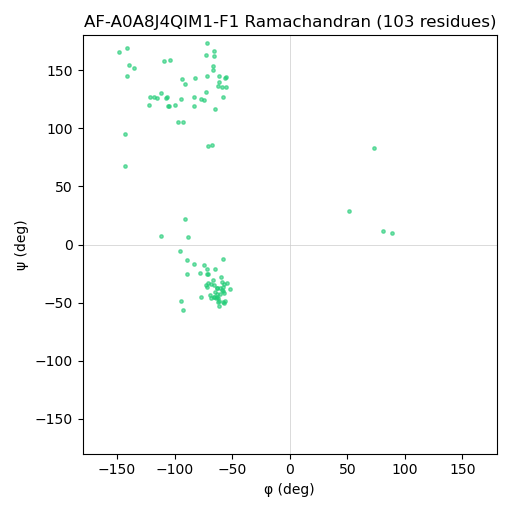O A 1 69 ? 2.221 -0.012 -7.607 1.00 95.94 69 PRO A O 1
ATOM 550 N N . LEU A 1 70 ? 4.029 -0.685 -6.437 1.00 96.00 70 LEU A N 1
ATOM 551 C CA . LEU A 1 70 ? 3.333 -0.822 -5.158 1.00 96.00 70 LEU A CA 1
ATOM 552 C C . LEU A 1 70 ? 2.731 0.523 -4.722 1.00 96.00 70 LEU A C 1
ATOM 554 O O . LEU A 1 70 ? 3.404 1.554 -4.754 1.00 96.00 70 LEU A O 1
ATOM 558 N N . GLU A 1 71 ? 1.485 0.492 -4.261 1.00 94.44 71 GLU A N 1
ATOM 559 C CA . GLU A 1 71 ? 0.803 1.646 -3.682 1.00 94.44 71 GLU A CA 1
ATOM 560 C C . GLU A 1 71 ? 0.575 1.424 -2.182 1.00 94.44 71 GLU A C 1
ATOM 562 O O . GLU A 1 71 ? 0.034 0.396 -1.775 1.00 94.44 71 GLU A O 1
ATOM 567 N N . ILE A 1 72 ? 0.942 2.403 -1.353 1.00 92.56 72 ILE A N 1
ATOM 568 C CA . ILE A 1 72 ? 0.546 2.454 0.059 1.00 92.56 72 ILE A CA 1
ATOM 569 C C . ILE A 1 72 ? -0.529 3.533 0.220 1.00 92.56 72 ILE A C 1
ATOM 571 O O . ILE A 1 72 ? -0.286 4.713 -0.030 1.00 92.56 72 ILE A O 1
ATOM 575 N N . LYS A 1 73 ? -1.717 3.130 0.674 1.00 92.06 73 LYS A N 1
ATOM 576 C CA . LYS A 1 73 ? -2.843 4.001 1.015 1.00 92.06 73 LYS A CA 1
ATOM 577 C C . LYS A 1 73 ? -2.973 4.105 2.533 1.00 92.06 73 LYS A C 1
ATOM 579 O O . LYS A 1 73 ? -3.220 3.112 3.216 1.00 92.06 73 LYS A O 1
ATOM 584 N N . ILE A 1 74 ? -2.848 5.318 3.064 1.00 89.50 74 ILE A N 1
ATOM 585 C CA . ILE A 1 74 ? -3.083 5.575 4.489 1.00 89.50 74 ILE A CA 1
ATOM 586 C C . ILE A 1 74 ? -4.577 5.769 4.722 1.00 89.50 74 ILE A C 1
ATOM 588 O O . ILE A 1 74 ? -5.207 6.587 4.053 1.00 89.50 74 ILE A O 1
ATOM 592 N N . VAL A 1 75 ? -5.135 5.015 5.666 1.00 90.00 75 VAL A N 1
ATOM 593 C CA . VAL A 1 75 ? -6.547 5.119 6.052 1.00 90.00 75 VAL A CA 1
ATOM 594 C C . VAL A 1 75 ? -6.706 5.861 7.375 1.00 90.00 75 VAL A C 1
ATOM 596 O O . VAL A 1 75 ? -5.765 5.986 8.163 1.00 90.00 75 VAL A O 1
ATOM 599 N N . GLU A 1 76 ? -7.906 6.387 7.609 1.00 88.75 76 GLU A N 1
ATOM 600 C CA . GLU A 1 76 ? -8.236 7.074 8.855 1.00 88.75 76 GLU A CA 1
ATOM 601 C C . GLU A 1 76 ? -8.229 6.110 10.043 1.00 88.75 76 GLU A C 1
ATOM 603 O O . GLU A 1 76 ? -8.511 4.921 9.898 1.00 88.75 76 GLU A O 1
ATOM 608 N N . SER A 1 77 ? -7.969 6.638 11.239 1.00 87.56 77 SER A N 1
ATOM 609 C CA . SER A 1 77 ? -8.062 5.837 12.458 1.00 87.56 77 SER A CA 1
ATOM 610 C C . SER A 1 77 ? -9.495 5.328 12.685 1.00 87.56 77 SER A C 1
ATOM 612 O O . SER A 1 77 ? -10.463 6.075 12.516 1.00 87.56 77 SER A O 1
ATOM 614 N N . GLY A 1 78 ? -9.624 4.061 13.072 1.00 87.44 78 GLY A N 1
ATOM 615 C CA . GLY A 1 78 ? -10.877 3.327 13.214 1.00 87.44 78 GLY A CA 1
ATOM 616 C C . GLY A 1 78 ? -11.426 2.778 11.895 1.00 87.44 78 GLY A C 1
ATOM 617 O O . GLY A 1 78 ? -12.589 2.377 11.844 1.00 87.44 78 GLY A O 1
ATOM 618 N N . THR A 1 79 ? -10.652 2.786 10.803 1.00 89.88 79 THR A N 1
ATOM 619 C CA . THR A 1 79 ? -11.097 2.193 9.529 1.00 89.88 79 THR A CA 1
ATOM 620 C C . THR A 1 79 ? -11.164 0.679 9.646 1.00 89.88 79 THR A C 1
ATOM 622 O O . THR A 1 79 ? -12.149 0.077 9.218 1.00 89.88 79 THR A O 1
ATOM 625 N N . PHE A 1 80 ? -10.156 0.063 10.257 1.00 87.12 80 PHE A N 1
ATOM 626 C CA . PHE A 1 80 ? -10.124 -1.382 10.457 1.00 87.12 80 PHE A CA 1
ATOM 627 C C . PHE A 1 80 ? -11.134 -1.860 11.502 1.00 87.12 80 PHE A C 1
ATOM 629 O O . PHE A 1 80 ? -11.765 -2.893 11.287 1.00 87.12 80 PHE A O 1
ATOM 636 N N . ASP A 1 81 ? -11.416 -1.057 12.532 1.00 86.88 81 ASP A N 1
ATOM 637 C CA . ASP A 1 81 ? -12.532 -1.309 13.455 1.00 86.88 81 ASP A CA 1
ATOM 638 C C . ASP A 1 81 ? -13.871 -1.378 12.700 1.00 86.88 81 ASP A C 1
ATOM 640 O O . ASP A 1 81 ? -14.619 -2.349 12.812 1.00 86.88 81 ASP A O 1
ATOM 644 N N . LYS A 1 82 ? -14.150 -0.390 11.837 1.00 88.38 82 LYS A N 1
ATOM 645 C CA . LYS A 1 82 ? -15.364 -0.384 11.000 1.00 88.38 82 LYS A CA 1
ATOM 646 C C . LYS A 1 82 ? -15.393 -1.555 10.018 1.00 88.38 82 LYS A C 1
ATOM 648 O O . LYS A 1 82 ? -16.461 -2.105 9.754 1.00 88.38 82 LYS A O 1
ATOM 653 N N . LEU A 1 83 ? -14.242 -1.926 9.454 1.00 86.69 83 LEU A N 1
ATOM 654 C CA . LEU A 1 83 ? -14.128 -3.068 8.547 1.00 86.69 83 LEU A CA 1
ATOM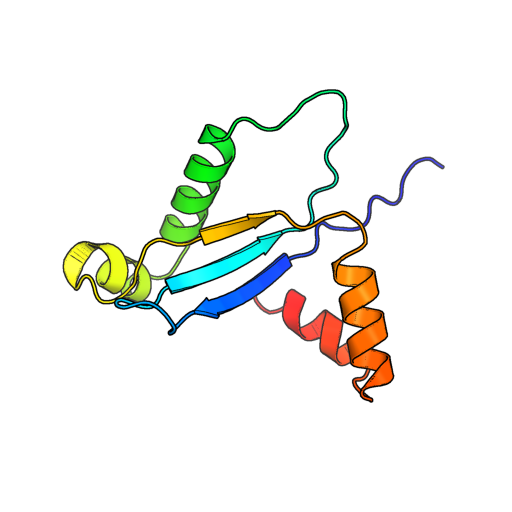 655 C C . LEU A 1 83 ? -14.432 -4.384 9.274 1.00 86.69 83 LEU A C 1
ATOM 657 O O . LEU A 1 83 ? -15.127 -5.238 8.723 1.00 86.69 83 LEU A O 1
ATOM 661 N N . MET A 1 84 ? -13.948 -4.533 10.507 1.00 84.12 84 MET A N 1
ATOM 662 C CA . M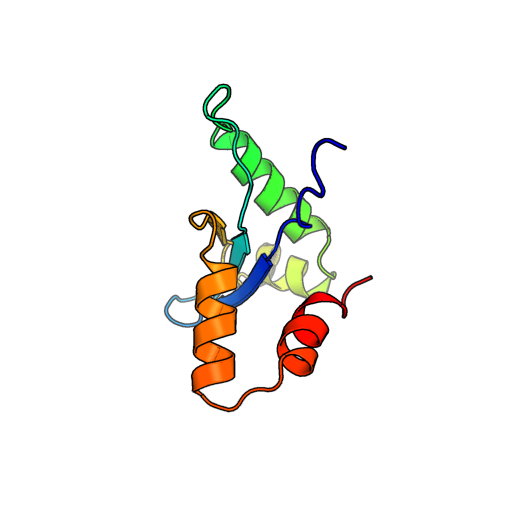ET A 1 84 ? -14.262 -5.661 11.378 1.00 84.12 84 MET A CA 1
ATOM 663 C C . MET A 1 84 ? -15.760 -5.716 11.682 1.00 84.12 84 MET A C 1
ATOM 665 O O . MET A 1 84 ? -16.381 -6.754 11.453 1.00 84.12 84 MET A O 1
ATOM 669 N N . ASP A 1 85 ? -16.349 -4.615 12.152 1.00 85.81 85 ASP A N 1
ATOM 670 C CA . ASP A 1 85 ? -17.779 -4.540 12.472 1.00 85.81 85 ASP A CA 1
ATOM 671 C C . ASP A 1 85 ? -18.638 -4.901 11.256 1.00 85.81 85 ASP A C 1
ATOM 673 O O . ASP A 1 85 ? -19.602 -5.665 11.362 1.00 85.81 85 ASP A O 1
ATOM 677 N N . TYR A 1 86 ? -18.248 -4.417 10.073 1.00 85.50 86 TYR A N 1
ATOM 678 C CA . TYR A 1 86 ? -18.891 -4.778 8.817 1.00 85.50 86 TYR A CA 1
ATOM 679 C C . TYR A 1 86 ? -18.769 -6.278 8.521 1.00 85.50 86 TYR A C 1
ATOM 681 O O . TYR A 1 86 ? -19.774 -6.925 8.232 1.00 85.50 86 TYR A O 1
ATOM 689 N N . ALA A 1 87 ? -17.567 -6.854 8.616 1.00 81.69 87 ALA A N 1
ATOM 690 C CA . ALA A 1 87 ? -17.345 -8.274 8.351 1.00 81.69 87 ALA A CA 1
ATOM 691 C C . ALA A 1 87 ? -18.152 -9.170 9.306 1.00 81.69 87 ALA A C 1
ATOM 693 O O . ALA A 1 87 ? -18.779 -10.135 8.863 1.00 81.69 87 ALA A O 1
ATOM 694 N N . VAL A 1 88 ? -18.197 -8.823 10.596 1.00 83.62 88 VAL A N 1
ATOM 695 C CA . VAL A 1 88 ? -19.024 -9.511 11.600 1.00 83.62 88 VAL A CA 1
ATOM 696 C C . VAL A 1 88 ? -20.510 -9.373 11.267 1.00 83.62 88 VAL A C 1
ATOM 698 O O . VAL A 1 88 ? -21.237 -10.364 11.309 1.00 83.62 88 VAL A O 1
ATOM 701 N N . GLY A 1 89 ? -20.960 -8.183 10.857 1.00 86.50 89 GLY A N 1
ATOM 702 C CA . GLY A 1 89 ? -22.327 -7.951 10.385 1.00 86.50 89 GLY A CA 1
ATOM 703 C C . GLY A 1 89 ? -22.712 -8.797 9.163 1.00 86.50 89 GLY A C 1
ATOM 704 O O . GLY A 1 89 ? -23.879 -9.148 9.010 1.00 86.50 89 GLY A O 1
ATOM 705 N N . GLN A 1 90 ? -21.739 -9.181 8.331 1.00 85.12 90 GLN A N 1
ATOM 706 C CA . GLN A 1 90 ? -21.914 -10.095 7.192 1.00 85.12 90 GLN A CA 1
ATOM 707 C C . GLN A 1 90 ? -21.748 -11.585 7.558 1.00 85.12 90 GLN A C 1
ATOM 709 O O . GLN A 1 90 ? -21.764 -12.445 6.679 1.00 85.12 90 GLN A O 1
ATOM 714 N N . GLY A 1 91 ? -21.599 -11.917 8.845 1.00 81.44 91 GLY A N 1
ATOM 715 C CA . GLY A 1 91 ? -21.513 -13.296 9.333 1.00 81.44 91 GLY A CA 1
ATOM 716 C C . GLY A 1 91 ? -20.100 -13.887 9.375 1.00 81.44 91 GLY A C 1
ATOM 717 O O . GLY A 1 91 ? -19.959 -15.089 9.609 1.00 81.44 91 GLY A O 1
ATOM 718 N N . ALA A 1 92 ? -19.049 -13.084 9.174 1.00 75.81 92 ALA A N 1
ATOM 719 C CA . ALA A 1 92 ? -17.677 -13.534 9.398 1.00 75.81 92 ALA A CA 1
ATOM 720 C C . ALA A 1 92 ? -17.391 -13.694 10.900 1.00 75.81 92 ALA A C 1
ATOM 722 O O . ALA A 1 92 ? -17.864 -12.921 11.734 1.00 75.81 92 ALA A O 1
ATOM 723 N N . SER A 1 93 ? -16.574 -14.683 11.266 1.00 69.06 93 SER A N 1
ATOM 724 C CA . SER A 1 93 ? -16.110 -14.813 12.652 1.00 69.06 93 SER A CA 1
ATOM 725 C C . SER A 1 93 ? -14.916 -13.892 12.925 1.00 69.06 93 SER A C 1
ATOM 727 O O . SER A 1 93 ? -14.015 -13.759 12.096 1.00 69.06 93 SER A O 1
ATOM 729 N N . ILE A 1 94 ? -14.845 -13.321 14.131 1.00 64.50 94 ILE A N 1
ATOM 730 C CA . ILE A 1 94 ? -13.737 -12.448 14.578 1.00 64.50 94 ILE A CA 1
ATOM 731 C C . ILE A 1 94 ? -12.361 -13.131 14.421 1.00 64.50 94 ILE A C 1
ATOM 733 O O . ILE A 1 94 ? -11.359 -12.489 14.103 1.00 64.50 94 ILE A O 1
ATOM 737 N N . ASN A 1 95 ? -12.303 -14.455 14.596 1.00 60.34 95 ASN A N 1
ATOM 738 C CA . ASN A 1 95 ? -11.064 -15.227 14.474 1.00 60.34 95 ASN A CA 1
ATOM 739 C C . ASN A 1 95 ? -10.572 -15.350 13.019 1.00 60.34 95 ASN A C 1
ATOM 741 O O . ASN A 1 95 ? -9.371 -15.491 12.798 1.00 60.34 95 ASN A O 1
ATOM 745 N N . GLN A 1 96 ? -11.463 -15.256 12.025 1.00 54.81 96 GLN A N 1
ATOM 746 C CA . GLN A 1 96 ? -11.077 -15.246 10.609 1.00 54.81 96 GLN A CA 1
ATOM 747 C C . GLN A 1 96 ? -10.430 -13.921 10.204 1.00 54.81 96 GLN A C 1
ATOM 749 O O . GLN A 1 96 ? -9.486 -13.940 9.422 1.00 54.81 96 GLN A O 1
ATOM 754 N N . TYR A 1 97 ? -10.870 -12.794 10.770 1.00 57.03 97 TYR A N 1
ATOM 755 C CA . TYR A 1 97 ? -10.252 -11.494 10.505 1.00 57.03 97 TYR A CA 1
ATOM 756 C C . TYR A 1 97 ? -8.791 -11.453 10.981 1.00 57.03 97 TYR A C 1
ATOM 758 O O . TYR A 1 97 ? -7.900 -11.048 10.238 1.00 57.03 97 TYR A O 1
ATOM 766 N N . LYS A 1 98 ? -8.513 -11.946 12.197 1.00 56.53 98 LYS A N 1
ATOM 767 C CA . LYS A 1 98 ? -7.146 -11.959 12.754 1.00 56.53 98 LYS A CA 1
ATOM 768 C C . LYS A 1 98 ? -6.192 -12.875 11.983 1.00 56.53 98 LYS A C 1
ATOM 770 O O . LYS A 1 98 ? -5.031 -12.527 11.798 1.00 56.53 98 LYS A O 1
ATOM 775 N N . ALA A 1 99 ? -6.683 -13.999 11.459 1.00 46.84 99 ALA A N 1
ATOM 776 C CA . ALA A 1 99 ? -5.871 -14.933 10.678 1.00 46.84 99 ALA A CA 1
ATOM 777 C C . ALA A 1 99 ? -5.353 -14.347 9.346 1.00 46.84 99 ALA A C 1
ATOM 779 O O . ALA A 1 99 ? -4.361 -14.844 8.812 1.00 46.84 99 ALA A O 1
ATOM 780 N N . ILE A 1 100 ? -5.991 -13.292 8.818 1.00 50.91 100 ILE A N 1
ATOM 781 C CA . ILE A 1 100 ? -5.537 -12.575 7.612 1.00 50.91 100 ILE A CA 1
ATOM 782 C C . ILE A 1 100 ? -4.263 -11.755 7.910 1.00 50.91 100 ILE A C 1
ATOM 784 O O . ILE A 1 100 ? -3.446 -11.557 7.016 1.00 50.91 100 ILE A O 1
ATOM 788 N N . GLN A 1 101 ? -4.052 -11.357 9.170 1.00 48.06 101 GLN A N 1
ATOM 789 C CA . GLN A 1 101 ? -2.929 -10.525 9.625 1.00 48.06 101 GLN A CA 1
ATOM 790 C C . GLN A 1 101 ? -1.679 -11.330 10.030 1.00 48.06 101 GLN A C 1
ATOM 792 O O . GLN A 1 101 ? -0.566 -10.813 9.996 1.00 48.06 101 GLN A O 1
ATOM 797 N N . GLU A 1 102 ? -1.839 -12.597 10.426 1.00 38.03 102 GLU A N 1
ATOM 798 C CA . GLU A 1 102 ? -0.792 -13.364 11.129 1.00 38.03 102 GLU A CA 1
ATOM 799 C C . GLU A 1 102 ? 0.077 -14.256 10.214 1.00 38.03 102 GLU A C 1
ATOM 801 O O . GLU A 1 102 ? 1.064 -14.835 10.655 1.00 38.03 102 GLU A O 1
ATOM 806 N N . LYS A 1 103 ? -0.228 -14.378 8.914 1.00 32.12 103 LYS A N 1
ATOM 807 C CA . LYS A 1 103 ? 0.442 -15.355 8.025 1.00 32.12 103 LYS A CA 1
ATOM 808 C C . LYS A 1 103 ? 1.700 -14.883 7.281 1.00 32.12 103 LYS A C 1
ATOM 810 O O . LYS A 1 103 ? 2.072 -15.503 6.284 1.00 32.12 103 LYS A O 1
ATOM 815 N N . ARG A 1 104 ? 2.392 -13.846 7.755 1.00 39.50 104 ARG A N 1
ATOM 816 C CA . ARG A 1 104 ? 3.747 -13.491 7.283 1.00 39.50 104 ARG A CA 1
ATOM 817 C C . ARG A 1 104 ? 4.622 -12.986 8.434 1.00 39.50 104 ARG A C 1
ATOM 819 O O . ARG A 1 104 ? 4.959 -11.808 8.493 1.00 39.50 104 ARG A O 1
ATOM 826 N N . GLY A 1 105 ? 4.938 -13.898 9.349 1.00 36.25 105 GLY A N 1
ATOM 827 C CA . GLY A 1 105 ? 6.182 -13.866 10.123 1.00 36.25 105 GLY A CA 1
ATOM 828 C C . GLY A 1 105 ? 7.237 -14.716 9.431 1.00 36.25 105 GLY A C 1
ATOM 829 O O . GLY A 1 105 ? 6.831 -15.712 8.785 1.00 36.25 105 GLY A O 1
#

Organism: NCBI:txid60419

pLDDT: mean 81.53, std 18.1, range [32.12, 97.75]

Secondary structure (DSSP, 8-state):
----PPPPEEEEEEE-SSSS-EEEEEEE----TT-PPPHHHHHHHHHHHHHHS-HHHHHHHHTS--SPPPEEEEEPTTHHHHHHHHHHHTT--HHHHHHHHSS--

Solvent-accessible surface area (backbone atoms only — not comparable to full-ato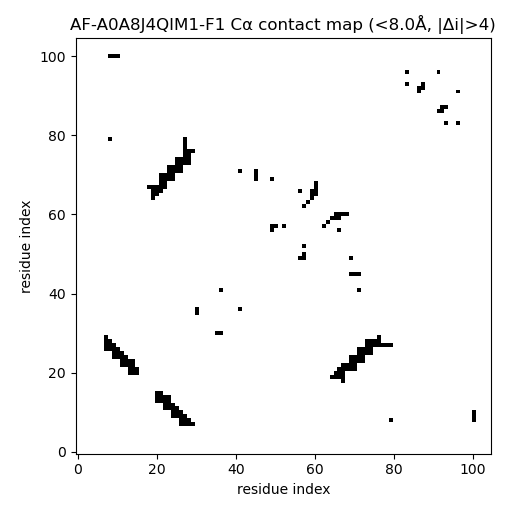m values): 6461 Å² total; per-residue (Å²): 139,88,73,90,70,73,77,77,51,65,52,74,48,80,44,70,91,48,88,46,28,26,46,39,35,40,37,36,63,91,72,56,93,87,58,82,80,58,70,67,60,54,52,52,46,41,51,54,53,55,68,70,47,56,71,67,58,45,40,27,45,71,72,69,54,60,32,38,75,67,41,78,44,81,47,61,85,64,49,66,58,53,50,49,54,50,42,45,74,73,70,47,56,75,70,60,62,54,57,74,68,63,81,79,124